Protein AF-X1MNY0-F1 (afdb_monomer_lite)

Foldseek 3Di:
DWAEAEAEQDDDDPDPDLVVVLVVVLVVVVVRVVVCVVVVTPYYYYDHPDDPDPSVVVSCVVSPDDDDPDDPDDPDDDDDDPVDDPVVVVVVD

InterPro domains:
  IPR003447 FemABX peptidyl transferase [PS51191] (1-93)
  IPR016181 Acyl-CoA N-acyltransferase [SSF55729] (4-89)

Sequence (93 aa):
RGRFLFLPHGPVVKAQNEKRKAQSLEELVKKLKKIAKQEDCSFIRIAPIWQRNEENKKIFKDLGFRAAPFHTHPEITWELNLQKPEEELLILF

Structure (mmCIF, N/CA/C/O backbone):
data_AF-X1MNY0-F1
#
_entry.id   AF-X1MNY0-F1
#
loop_
_atom_site.group_PDB
_atom_site.id
_atom_site.type_symbol
_atom_site.label_atom_id
_atom_site.label_alt_id
_atom_site.label_comp_id
_atom_site.label_asym_id
_atom_site.label_entity_id
_atom_site.label_seq_id
_atom_site.pdbx_PDB_ins_code
_atom_site.Cartn_x
_atom_site.Cartn_y
_atom_site.Cartn_z
_atom_site.occupancy
_atom_site.B_iso_or_equiv
_atom_site.auth_seq_id
_atom_site.auth_comp_id
_atom_site.auth_asym_id
_atom_site.auth_atom_id
_atom_site.pdbx_PDB_model_num
ATOM 1 N N . ARG A 1 1 ? -8.218 -13.784 16.466 1.00 65.19 1 ARG A N 1
ATOM 2 C CA . ARG A 1 1 ? -8.022 -13.323 15.067 1.00 65.19 1 ARG A CA 1
ATOM 3 C C . ARG A 1 1 ? -9.189 -12.395 14.748 1.00 65.19 1 ARG A C 1
ATOM 5 O O . ARG A 1 1 ? -10.312 -12.856 14.860 1.00 65.19 1 ARG A O 1
ATOM 12 N N . GLY A 1 2 ? -8.941 -11.107 14.501 1.00 84.94 2 GLY A N 1
ATOM 13 C CA . GLY A 1 2 ? -9.993 -10.126 14.191 1.00 84.94 2 GLY A CA 1
ATOM 14 C C . GLY A 1 2 ? -10.286 -10.057 12.692 1.00 84.94 2 GLY A C 1
ATOM 15 O O . GLY A 1 2 ? -9.457 -10.480 11.883 1.00 84.94 2 GLY A O 1
ATOM 16 N N . ARG A 1 3 ? -11.455 -9.525 12.332 1.00 93.38 3 ARG A N 1
ATOM 17 C CA . ARG A 1 3 ? -11.835 -9.230 10.945 1.00 93.38 3 ARG A CA 1
ATOM 18 C C . ARG A 1 3 ? -10.950 -8.110 10.395 1.00 93.38 3 ARG A C 1
ATOM 20 O O . ARG A 1 3 ? -10.570 -7.207 11.135 1.00 93.38 3 ARG A O 1
ATOM 27 N N . PHE A 1 4 ? -10.582 -8.165 9.122 1.00 93.75 4 PHE A N 1
ATOM 28 C CA . PHE A 1 4 ? -9.742 -7.140 8.507 1.00 93.75 4 PHE A CA 1
ATOM 29 C C . PHE A 1 4 ? -10.111 -6.925 7.050 1.00 93.75 4 PHE A C 1
ATOM 31 O O . PHE A 1 4 ? -10.539 -7.849 6.361 1.00 93.75 4 PHE A O 1
ATOM 38 N N . LEU A 1 5 ? -9.897 -5.700 6.583 1.00 94.69 5 LEU A N 1
ATOM 39 C CA . LEU A 1 5 ? -10.046 -5.364 5.177 1.00 94.69 5 LEU A CA 1
ATOM 40 C C . LEU A 1 5 ? -8.719 -5.633 4.471 1.00 94.69 5 LEU A C 1
ATOM 42 O O . LEU A 1 5 ? -7.688 -5.091 4.878 1.00 94.69 5 LEU A O 1
ATOM 46 N N . PHE A 1 6 ? -8.739 -6.459 3.429 1.00 93.44 6 PHE A N 1
ATOM 47 C CA . PHE A 1 6 ? -7.550 -6.797 2.656 1.00 93.44 6 PHE A CA 1
ATOM 48 C C . PHE A 1 6 ? -7.643 -6.268 1.230 1.00 93.44 6 PHE A C 1
ATOM 50 O O . PHE A 1 6 ? -8.619 -6.530 0.534 1.00 93.44 6 PHE A O 1
ATOM 57 N N . LEU A 1 7 ? 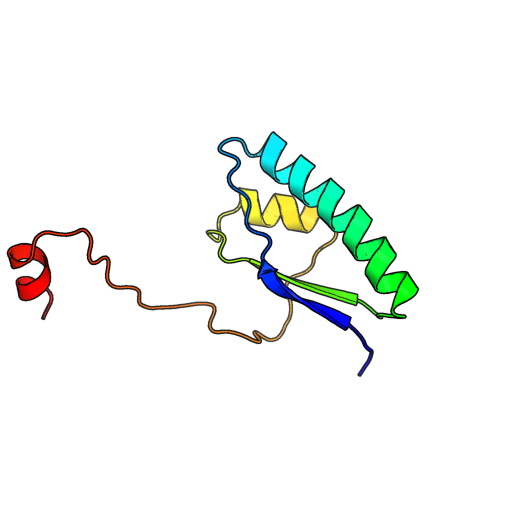-6.616 -5.535 0.802 1.00 92.75 7 LEU A N 1
ATOM 58 C CA . LEU A 1 7 ? -6.446 -5.085 -0.577 1.00 92.75 7 LEU A CA 1
ATOM 59 C C . LEU A 1 7 ? -5.270 -5.850 -1.201 1.00 92.75 7 LEU A C 1
ATOM 61 O O . LEU A 1 7 ? -4.125 -5.391 -1.094 1.00 92.75 7 LEU A O 1
ATOM 65 N N . PRO A 1 8 ? -5.522 -7.016 -1.821 1.00 90.19 8 PRO A N 1
ATOM 66 C CA . PRO A 1 8 ? -4.491 -7.744 -2.552 1.00 90.19 8 PRO A CA 1
ATOM 67 C C . PRO A 1 8 ? -4.053 -6.942 -3.778 1.00 90.19 8 PRO A C 1
ATOM 69 O O . PRO A 1 8 ? -4.886 -6.339 -4.453 1.00 90.19 8 PRO A O 1
ATOM 72 N N . HIS A 1 9 ? -2.746 -6.912 -4.051 1.00 88.44 9 HIS A N 1
ATOM 73 C CA . HIS A 1 9 ? -2.120 -6.241 -5.205 1.00 88.44 9 HIS A CA 1
ATOM 74 C C . HIS A 1 9 ? -2.368 -4.725 -5.325 1.00 88.44 9 HIS A C 1
ATOM 76 O O . HIS A 1 9 ? -1.837 -4.069 -6.221 1.00 88.44 9 HIS A O 1
ATOM 82 N N . GLY A 1 10 ? -3.129 -4.144 -4.398 1.00 88.81 10 GLY A N 1
ATOM 83 C CA . GLY A 1 10 ? -3.533 -2.750 -4.401 1.00 88.81 10 GLY A CA 1
ATOM 84 C C . GLY A 1 10 ? -2.889 -1.927 -3.281 1.00 88.81 10 GLY A C 1
ATOM 85 O O . GLY A 1 10 ? -2.409 -2.476 -2.286 1.00 88.81 10 GLY A O 1
ATOM 86 N N . PRO A 1 11 ? -2.933 -0.591 -3.401 1.00 91.38 11 PRO A N 1
ATOM 87 C CA . PRO A 1 11 ? -3.612 0.150 -4.468 1.00 91.38 11 PRO A CA 1
ATOM 88 C C . PRO A 1 11 ? -2.789 0.337 -5.746 1.00 91.38 11 PRO A C 1
ATOM 90 O O . PRO A 1 11 ? -1.568 0.448 -5.707 1.00 91.38 11 PRO A O 1
ATOM 93 N N . VAL A 1 12 ? -3.478 0.448 -6.884 1.00 90.31 12 VAL A N 1
ATOM 94 C CA . VAL A 1 12 ? -2.868 0.777 -8.181 1.00 90.31 12 VAL A CA 1
ATOM 95 C C . VAL A 1 12 ? -2.902 2.291 -8.371 1.00 90.31 12 VAL A C 1
ATOM 97 O O . VAL A 1 12 ? -3.970 2.898 -8.331 1.00 90.31 12 VAL A O 1
ATOM 100 N N . VAL A 1 13 ? -1.739 2.917 -8.565 1.00 87.88 13 VAL A N 1
ATOM 101 C CA . VAL A 1 13 ? -1.628 4.375 -8.718 1.00 87.88 13 VAL A CA 1
ATOM 102 C C . VAL A 1 13 ? -0.779 4.704 -9.942 1.00 87.88 13 VAL A C 1
ATOM 104 O O . VAL A 1 13 ? 0.393 4.355 -9.999 1.00 87.88 13 VAL A O 1
ATOM 107 N N . LYS A 1 14 ? -1.373 5.422 -10.906 1.00 80.19 14 LYS A N 1
ATOM 108 C CA . LYS A 1 14 ? -0.736 5.852 -12.169 1.00 80.19 14 LYS A CA 1
ATOM 109 C C . LYS A 1 14 ? 0.045 7.177 -12.041 1.00 80.19 14 LYS A C 1
ATOM 111 O O . LYS A 1 14 ? 0.445 7.773 -13.036 1.00 80.19 14 LYS A O 1
ATOM 116 N N . ALA A 1 15 ? 0.205 7.709 -10.829 1.00 74.88 15 ALA A N 1
ATOM 117 C CA . ALA A 1 15 ? 0.793 9.031 -10.626 1.00 74.88 15 ALA A CA 1
ATOM 118 C C . ALA A 1 15 ? 2.317 9.019 -10.843 1.00 74.88 15 ALA A C 1
ATOM 120 O O . ALA A 1 15 ? 3.034 8.314 -10.144 1.00 74.88 15 ALA A O 1
ATOM 121 N N . GLN A 1 16 ? 2.787 9.870 -11.760 1.00 69.38 16 GLN A N 1
ATOM 122 C CA . GLN A 1 16 ? 4.212 10.117 -12.045 1.00 69.38 16 GLN A CA 1
ATOM 123 C C . GLN A 1 16 ? 4.922 10.911 -10.929 1.00 69.38 16 GLN A C 1
ATOM 125 O O . GLN A 1 16 ? 6.139 10.890 -10.827 1.00 69.38 16 GLN A O 1
ATOM 130 N N . ASN A 1 17 ? 4.167 11.641 -10.098 1.00 84.12 17 ASN A N 1
ATOM 131 C CA . ASN A 1 17 ? 4.704 12.497 -9.037 1.00 84.12 17 ASN A CA 1
ATOM 132 C C . ASN A 1 17 ? 4.363 11.918 -7.656 1.00 84.12 17 ASN A C 1
ATOM 134 O O . ASN A 1 17 ? 3.187 11.687 -7.353 1.00 84.12 17 ASN A O 1
ATOM 138 N N . GLU A 1 18 ? 5.380 11.764 -6.809 1.00 83.19 18 GLU A N 1
ATOM 139 C CA . GLU A 1 18 ? 5.290 11.283 -5.425 1.00 83.19 18 GLU A CA 1
ATOM 140 C C . GLU A 1 18 ? 4.246 12.022 -4.587 1.00 83.19 18 GLU A C 1
ATOM 142 O O . GLU A 1 18 ? 3.460 11.395 -3.879 1.00 83.19 18 GLU A O 1
ATOM 147 N N . LYS A 1 19 ? 4.161 13.351 -4.713 1.00 87.75 19 LYS A N 1
ATOM 148 C CA . LYS A 1 19 ? 3.194 14.164 -3.967 1.00 87.75 19 LYS A CA 1
ATOM 149 C C . LYS A 1 19 ? 1.759 13.783 -4.325 1.00 87.75 19 LYS A C 1
ATOM 151 O O . LYS A 1 19 ? 0.927 13.594 -3.442 1.00 87.75 19 LYS A O 1
ATOM 156 N N . ARG A 1 20 ? 1.470 13.619 -5.621 1.00 89.38 20 ARG A N 1
ATOM 157 C CA . ARG A 1 20 ? 0.141 13.191 -6.096 1.00 89.38 20 ARG A CA 1
ATOM 158 C C . ARG A 1 20 ? -0.151 11.743 -5.708 1.00 89.38 20 ARG A C 1
ATOM 160 O O . ARG A 1 20 ? -1.293 11.418 -5.385 1.00 89.38 20 ARG A O 1
ATOM 167 N N . LYS A 1 21 ? 0.871 10.883 -5.718 1.00 90.19 21 LYS A N 1
ATOM 168 C CA . LYS A 1 21 ? 0.780 9.489 -5.270 1.00 90.19 21 LYS A CA 1
ATOM 169 C C . LYS A 1 21 ? 0.398 9.410 -3.789 1.00 90.19 21 LYS A C 1
ATOM 171 O O . LYS A 1 21 ? -0.559 8.713 -3.456 1.00 90.19 21 LYS A O 1
ATOM 176 N N . ALA A 1 22 ? 1.063 10.186 -2.933 1.00 91.25 22 ALA A N 1
ATOM 177 C CA . ALA A 1 22 ? 0.757 10.288 -1.508 1.00 91.25 22 ALA A CA 1
ATOM 178 C C . ALA A 1 22 ? -0.658 10.831 -1.254 1.00 91.25 22 ALA A C 1
ATOM 180 O O . ALA A 1 22 ? -1.413 10.218 -0.507 1.00 91.25 22 ALA A O 1
ATOM 181 N N . GLN A 1 23 ? -1.056 11.912 -1.936 1.00 92.69 23 GLN A N 1
ATOM 182 C CA . GLN A 1 23 ? -2.407 12.485 -1.826 1.00 92.69 23 GLN A CA 1
ATOM 183 C C . GLN A 1 23 ? -3.502 11.488 -2.232 1.00 92.69 23 GLN A C 1
ATOM 185 O O . GLN A 1 23 ? -4.512 11.350 -1.545 1.00 92.69 23 GLN A O 1
ATOM 190 N N . SER A 1 24 ? -3.289 10.759 -3.333 1.00 92.50 24 SER A N 1
ATOM 191 C CA . SER A 1 24 ? -4.239 9.742 -3.804 1.00 92.50 24 SER A CA 1
ATOM 192 C C . SER A 1 24 ? -4.381 8.609 -2.789 1.00 92.50 24 SER A C 1
ATOM 194 O O . SER A 1 24 ? -5.487 8.142 -2.514 1.00 92.50 24 SER A O 1
ATOM 196 N N . LEU A 1 25 ? -3.258 8.177 -2.209 1.00 92.88 25 LEU A N 1
ATOM 197 C CA . LEU A 1 25 ? -3.253 7.143 -1.186 1.00 92.88 25 LEU A CA 1
ATOM 198 C C . LEU A 1 25 ? -3.912 7.623 0.112 1.00 92.88 25 LEU A C 1
ATOM 200 O O . LEU A 1 25 ? -4.649 6.861 0.727 1.00 92.88 25 LEU A O 1
ATOM 204 N N . GLU A 1 26 ? -3.699 8.874 0.514 1.00 94.75 26 GLU A N 1
ATOM 205 C CA . GLU A 1 26 ? -4.334 9.461 1.694 1.00 94.75 26 GLU A CA 1
ATOM 206 C C . GLU A 1 26 ? -5.865 9.450 1.570 1.00 94.75 26 GLU A C 1
ATOM 208 O O . GLU A 1 26 ? -6.562 9.000 2.485 1.00 94.75 26 GLU A O 1
ATOM 213 N N . GLU A 1 27 ? -6.394 9.883 0.423 1.00 95.31 27 GLU A N 1
ATOM 214 C CA . GLU A 1 27 ? -7.837 9.896 0.175 1.00 95.31 27 GLU A CA 1
ATOM 215 C C . GLU A 1 27 ? -8.419 8.478 0.143 1.00 95.31 27 GLU A C 1
ATOM 217 O O . GLU A 1 27 ? -9.450 8.195 0.764 1.00 95.31 27 GLU A O 1
ATOM 222 N N . LEU A 1 28 ? -7.703 7.540 -0.484 1.00 95.00 28 LEU A N 1
ATOM 223 C CA . LEU A 1 28 ? -8.074 6.132 -0.447 1.00 95.00 28 LEU A CA 1
ATOM 224 C C . LEU A 1 28 ? -8.117 5.609 0.995 1.00 95.00 28 LEU A C 1
ATOM 226 O O . LEU A 1 28 ? -9.107 5.003 1.398 1.00 95.00 28 LEU A O 1
ATOM 230 N N . VAL A 1 29 ? -7.086 5.865 1.801 1.00 95.31 29 VAL A N 1
ATOM 231 C CA . VAL A 1 29 ? -7.018 5.423 3.201 1.00 95.31 29 VAL A CA 1
ATOM 232 C C . VAL A 1 29 ? -8.172 6.000 4.020 1.00 95.31 29 VAL A C 1
ATOM 234 O O . VAL A 1 29 ? -8.754 5.277 4.832 1.00 95.31 29 VAL A O 1
ATOM 237 N N . LYS A 1 30 ? -8.567 7.261 3.793 1.00 96.69 30 LYS A N 1
ATOM 238 C CA . LYS A 1 30 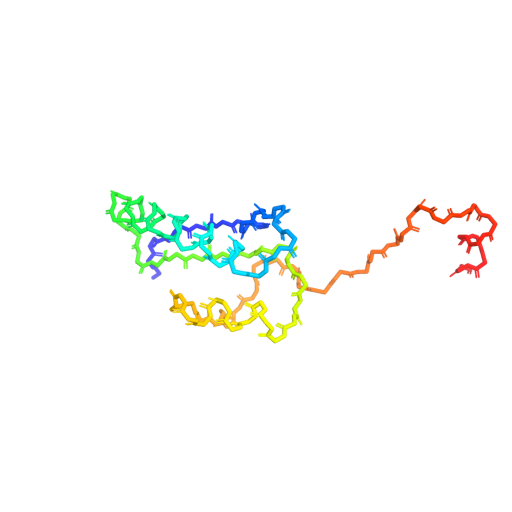? -9.758 7.853 4.429 1.00 96.69 30 LYS A CA 1
ATOM 239 C C . LYS A 1 30 ? -11.018 7.058 4.095 1.00 96.69 30 LYS A C 1
ATOM 241 O O . LYS A 1 30 ? -11.799 6.751 5.000 1.00 96.69 30 LYS A O 1
ATOM 246 N N . LYS A 1 31 ? -11.214 6.677 2.830 1.00 96.94 31 LYS A N 1
ATOM 247 C CA . LYS A 1 31 ? -12.363 5.857 2.419 1.00 96.94 31 LYS A CA 1
ATOM 248 C C . LYS A 1 31 ? -12.298 4.441 2.995 1.00 96.94 31 LYS A C 1
ATOM 250 O O . LYS A 1 31 ? -13.302 3.969 3.527 1.00 96.94 31 LYS A O 1
ATOM 255 N N . LEU A 1 32 ? -11.132 3.797 2.972 1.00 95.94 32 LEU A N 1
ATOM 256 C CA . LEU A 1 32 ? -10.937 2.457 3.533 1.00 95.94 32 LEU A CA 1
ATOM 257 C C . LEU A 1 32 ? -11.192 2.425 5.039 1.00 95.94 32 LEU A C 1
ATOM 259 O O . LEU A 1 32 ? -11.811 1.487 5.521 1.00 95.94 32 LEU A O 1
ATOM 263 N N . LYS A 1 33 ? -10.791 3.462 5.785 1.00 96.19 33 LYS A N 1
ATOM 264 C CA . LYS A 1 33 ? -11.108 3.587 7.217 1.00 96.19 33 LYS A CA 1
ATOM 265 C C . LYS A 1 33 ? -12.614 3.657 7.473 1.00 96.19 33 LYS A C 1
ATOM 267 O O . LYS A 1 33 ? -13.074 3.098 8.461 1.00 96.19 33 LYS A O 1
ATOM 272 N N . LYS A 1 34 ? -13.386 4.320 6.602 1.00 98.00 34 LYS A N 1
ATOM 273 C CA . LYS A 1 34 ? -14.857 4.343 6.705 1.00 98.00 34 LYS A CA 1
ATOM 274 C C . LYS A 1 34 ? -15.441 2.947 6.482 1.00 98.00 34 LYS A C 1
ATOM 276 O O . LYS A 1 34 ? -16.207 2.491 7.320 1.00 98.00 34 LYS A O 1
ATOM 281 N N . ILE A 1 35 ? -15.012 2.261 5.420 1.00 97.25 35 ILE A N 1
ATOM 282 C CA . ILE A 1 35 ? -15.454 0.891 5.103 1.00 97.25 35 ILE A CA 1
ATOM 283 C C . ILE A 1 35 ? -15.077 -0.068 6.237 1.00 97.25 35 ILE A C 1
ATOM 285 O O . ILE A 1 35 ? -15.924 -0.786 6.744 1.00 97.25 35 ILE A O 1
ATOM 289 N N . ALA A 1 36 ? -13.831 -0.024 6.711 1.00 96.31 36 ALA A N 1
ATOM 290 C CA . ALA A 1 36 ? -13.355 -0.870 7.801 1.00 96.31 36 ALA A CA 1
ATOM 291 C C . ALA A 1 36 ? -14.156 -0.677 9.098 1.00 96.31 36 ALA A C 1
ATOM 293 O O . ALA A 1 36 ? -14.359 -1.640 9.820 1.00 96.31 36 ALA A O 1
ATOM 294 N N . LYS A 1 37 ? -14.633 0.540 9.393 1.00 96.31 37 LYS A N 1
ATOM 295 C CA . LYS A 1 37 ? -15.518 0.781 10.544 1.00 96.31 37 LYS A CA 1
ATOM 296 C C . LYS A 1 37 ? -16.921 0.214 10.329 1.00 96.31 37 LYS A C 1
ATOM 298 O O . LYS A 1 37 ? -17.470 -0.364 11.256 1.00 96.31 37 LYS A O 1
ATOM 303 N N . GLN A 1 38 ? -17.491 0.392 9.136 1.00 97.62 38 GLN A N 1
ATOM 304 C CA . GLN A 1 38 ? -18.815 -0.144 8.786 1.00 97.62 38 GLN A CA 1
ATOM 305 C C . GLN A 1 38 ? -18.833 -1.673 8.850 1.00 97.62 38 GLN A C 1
ATOM 307 O O . GLN A 1 38 ? -19.767 -2.263 9.377 1.00 97.62 38 GLN A O 1
ATOM 312 N N . GLU A 1 39 ? -17.754 -2.287 8.378 1.00 96.25 39 GLU A N 1
ATOM 313 C CA . GLU A 1 39 ? -17.554 -3.730 8.370 1.00 96.25 39 GLU A CA 1
ATOM 314 C C . GLU A 1 39 ? -16.906 -4.250 9.658 1.00 96.25 39 GLU A C 1
ATOM 316 O O . GLU A 1 39 ? -16.457 -5.385 9.657 1.00 96.25 39 GLU A O 1
ATOM 321 N N . ASP A 1 40 ? -16.793 -3.447 10.727 1.00 95.56 40 ASP A N 1
ATOM 322 C CA . ASP A 1 40 ? -16.194 -3.818 12.025 1.00 95.56 40 ASP A CA 1
ATOM 323 C C . ASP A 1 40 ? -14.891 -4.655 11.888 1.00 95.56 40 ASP A C 1
ATOM 325 O O . ASP A 1 40 ? -14.699 -5.760 12.408 1.00 95.56 40 ASP A O 1
ATOM 329 N N . CYS A 1 41 ? -13.978 -4.106 11.086 1.00 96.31 41 CYS A N 1
ATOM 330 C CA . CYS A 1 41 ? -12.625 -4.590 10.858 1.00 96.31 41 CYS A CA 1
ATOM 331 C C . CYS A 1 41 ? -11.666 -4.012 11.908 1.00 96.31 41 CYS A C 1
ATOM 333 O O . CYS A 1 41 ? -11.578 -2.800 12.099 1.00 96.31 41 CYS A O 1
ATOM 335 N N . SER A 1 42 ? -10.836 -4.865 12.505 1.00 94.06 42 SER A N 1
ATOM 336 C CA . SER A 1 42 ? -9.797 -4.481 13.464 1.00 94.06 42 SER A CA 1
ATOM 337 C C . SER A 1 42 ? -8.600 -3.776 12.816 1.00 94.06 42 SER A C 1
ATOM 339 O O . SER A 1 42 ? -7.899 -3.015 13.478 1.00 94.06 42 SER A O 1
ATOM 341 N N . PHE A 1 43 ? -8.316 -4.049 11.538 1.00 92.88 43 PHE A N 1
ATOM 342 C CA . PHE A 1 43 ? -7.240 -3.395 10.792 1.00 92.88 43 PHE A CA 1
ATOM 343 C C . PHE A 1 43 ? -7.471 -3.449 9.276 1.00 92.88 43 PHE A C 1
ATOM 345 O O . PHE A 1 43 ? -8.317 -4.191 8.774 1.00 92.88 43 PHE A O 1
ATOM 352 N N . ILE A 1 44 ? -6.689 -2.650 8.549 1.00 94.25 44 ILE A N 1
ATOM 353 C CA . ILE A 1 44 ? -6.611 -2.657 7.086 1.00 94.25 44 ILE A CA 1
ATOM 354 C C . ILE A 1 44 ? -5.235 -3.186 6.704 1.00 94.25 44 ILE A C 1
ATOM 356 O O . ILE A 1 44 ? -4.222 -2.783 7.278 1.00 94.25 44 ILE A O 1
ATOM 360 N N . ARG A 1 45 ? -5.197 -4.076 5.719 1.00 92.94 45 ARG A N 1
ATOM 361 C CA . ARG A 1 45 ? -3.975 -4.635 5.162 1.00 92.94 45 ARG A CA 1
ATOM 362 C C . ARG A 1 45 ? -3.952 -4.395 3.659 1.00 92.94 45 ARG A C 1
ATOM 364 O O . ARG A 1 45 ? -4.926 -4.678 2.971 1.00 92.94 45 ARG A O 1
ATOM 371 N N . ILE A 1 46 ? -2.829 -3.902 3.160 1.00 92.50 46 ILE A N 1
ATOM 372 C CA . ILE A 1 46 ? -2.605 -3.640 1.736 1.00 92.50 46 ILE A CA 1
ATOM 373 C C . ILE A 1 46 ? -1.358 -4.395 1.275 1.00 92.50 46 ILE A C 1
ATOM 375 O O . ILE A 1 46 ? -0.448 -4.620 2.075 1.00 92.50 46 ILE A O 1
ATOM 379 N N . ALA A 1 47 ? -1.335 -4.804 0.011 1.00 90.56 47 ALA A N 1
ATOM 380 C CA . ALA A 1 47 ? -0.208 -5.506 -0.598 1.00 90.56 47 ALA A CA 1
ATOM 381 C C . ALA A 1 47 ? 0.026 -4.989 -2.031 1.00 90.56 47 ALA A C 1
ATOM 383 O O . ALA A 1 47 ? -0.218 -5.729 -2.980 1.00 90.56 47 ALA A O 1
ATOM 384 N N . PRO A 1 48 ? 0.427 -3.717 -2.212 1.00 90.88 48 PRO A N 1
ATOM 385 C CA . PRO A 1 48 ? 0.566 -3.119 -3.536 1.00 90.88 48 PRO A CA 1
ATOM 386 C C . PRO A 1 48 ? 1.726 -3.726 -4.323 1.00 90.88 48 PRO A C 1
ATOM 388 O O . PRO A 1 48 ? 2.788 -3.984 -3.761 1.00 90.88 48 PRO A O 1
ATOM 391 N N . ILE A 1 49 ? 1.569 -3.830 -5.645 1.00 88.81 49 ILE A N 1
ATOM 392 C CA . ILE A 1 49 ? 2.667 -4.150 -6.577 1.00 88.81 49 ILE A CA 1
ATOM 393 C C . ILE A 1 49 ? 3.471 -2.869 -6.867 1.00 88.81 49 ILE A C 1
ATOM 395 O O . ILE A 1 49 ? 3.533 -2.375 -7.990 1.00 88.81 49 ILE A O 1
ATOM 399 N N . TRP A 1 50 ? 3.991 -2.229 -5.821 1.00 89.00 50 TRP A N 1
ATOM 400 C CA . TRP A 1 50 ? 4.846 -1.046 -5.951 1.00 89.00 50 TRP A CA 1
ATOM 401 C C . TRP A 1 50 ? 6.299 -1.441 -5.741 1.00 89.00 50 TRP A C 1
ATOM 403 O O . TRP A 1 50 ? 6.605 -2.258 -4.875 1.00 89.00 50 TRP A O 1
ATOM 413 N N . GLN A 1 51 ? 7.206 -0.791 -6.469 1.00 87.56 51 GLN A N 1
ATOM 414 C CA . GLN A 1 51 ? 8.635 -0.965 -6.244 1.00 87.56 51 GLN A CA 1
ATOM 415 C C . GLN A 1 51 ? 9.004 -0.599 -4.799 1.00 87.56 51 GLN A C 1
ATOM 417 O O . GLN A 1 51 ? 8.619 0.454 -4.278 1.00 87.56 51 GLN A O 1
ATOM 422 N N . ARG A 1 52 ? 9.784 -1.464 -4.147 1.00 87.56 52 ARG A N 1
ATOM 423 C CA . ARG A 1 52 ? 10.221 -1.290 -2.759 1.00 87.56 52 ARG A CA 1
ATOM 424 C C . ARG A 1 52 ? 11.425 -0.345 -2.669 1.00 87.56 52 ARG A C 1
ATOM 426 O O . ARG A 1 52 ? 12.544 -0.786 -2.435 1.00 87.56 52 ARG A O 1
ATOM 433 N N . ASN A 1 53 ? 11.178 0.953 -2.823 1.00 90.88 53 ASN A N 1
ATOM 434 C CA . ASN A 1 53 ? 12.160 2.022 -2.609 1.00 90.88 53 ASN A CA 1
ATOM 435 C C . ASN A 1 53 ? 11.873 2.810 -1.310 1.00 90.88 53 ASN A C 1
ATOM 437 O O . ASN A 1 53 ? 10.836 2.612 -0.668 1.00 90.88 53 ASN A O 1
ATOM 441 N N . GLU A 1 54 ? 12.799 3.677 -0.892 1.00 92.69 54 GLU A N 1
ATOM 442 C CA . GLU A 1 54 ? 12.661 4.446 0.357 1.00 92.69 54 GLU A CA 1
ATOM 443 C C . GLU A 1 54 ? 11.517 5.470 0.312 1.00 92.69 54 GLU A C 1
ATOM 445 O O . GLU A 1 54 ? 10.812 5.644 1.306 1.00 92.69 54 GLU A O 1
ATOM 450 N N . GLU A 1 55 ? 11.254 6.080 -0.846 1.00 91.38 55 GLU A N 1
ATOM 451 C CA . GLU A 1 55 ? 10.152 7.035 -1.033 1.00 91.38 55 GLU A CA 1
ATOM 452 C C . GLU A 1 55 ? 8.790 6.372 -0.783 1.00 91.38 55 GLU A C 1
ATOM 454 O O . GLU A 1 55 ? 7.984 6.852 0.017 1.00 91.38 55 GLU A O 1
ATOM 459 N N . ASN A 1 56 ? 8.541 5.214 -1.405 1.00 91.44 56 ASN A N 1
ATOM 460 C CA . ASN A 1 56 ? 7.297 4.466 -1.243 1.00 91.44 56 ASN A CA 1
ATOM 461 C C . ASN A 1 56 ? 7.137 3.970 0.197 1.00 91.44 56 ASN A C 1
ATOM 463 O O . ASN A 1 56 ? 6.046 4.074 0.760 1.00 91.44 56 ASN A O 1
ATOM 467 N N . LYS A 1 57 ? 8.216 3.478 0.827 1.00 92.19 57 LYS A N 1
ATOM 468 C CA . LYS A 1 57 ? 8.194 3.087 2.247 1.00 92.19 57 LYS A CA 1
ATOM 469 C C . LYS A 1 57 ? 7.813 4.263 3.144 1.00 92.19 57 LYS A C 1
ATOM 471 O O . LYS A 1 57 ? 6.992 4.093 4.047 1.00 92.19 57 LYS A O 1
ATOM 476 N N . LYS A 1 58 ? 8.377 5.447 2.883 1.00 94.31 58 LYS A N 1
ATOM 477 C CA . LYS A 1 58 ? 8.082 6.670 3.632 1.00 94.31 58 LYS A CA 1
ATOM 478 C C . LYS A 1 58 ? 6.613 7.067 3.500 1.00 94.31 58 LYS A C 1
ATOM 480 O O . LYS A 1 58 ? 5.964 7.261 4.520 1.00 94.31 58 LYS A O 1
ATOM 485 N N . ILE A 1 59 ? 6.060 7.066 2.283 1.00 93.62 59 ILE A N 1
ATOM 486 C CA . ILE A 1 59 ? 4.637 7.363 2.043 1.00 93.62 59 ILE A CA 1
ATOM 487 C C . ILE A 1 59 ? 3.725 6.472 2.909 1.00 93.62 59 ILE A C 1
ATOM 489 O O . ILE A 1 59 ? 2.797 6.964 3.551 1.00 93.62 59 ILE A O 1
ATOM 493 N N . PHE A 1 60 ? 3.979 5.159 2.958 1.00 93.94 60 PHE A N 1
ATOM 494 C CA . PHE A 1 60 ? 3.173 4.246 3.776 1.00 93.94 60 PHE A CA 1
ATOM 495 C C . PHE A 1 60 ? 3.345 4.491 5.279 1.00 93.94 60 PHE A C 1
ATOM 497 O O . PHE A 1 60 ? 2.357 4.474 6.017 1.00 93.94 60 PHE A O 1
ATOM 504 N N . LYS A 1 61 ? 4.577 4.744 5.732 1.00 94.00 61 LYS A N 1
ATOM 505 C CA . LYS A 1 61 ? 4.878 5.043 7.137 1.00 94.00 61 LYS A CA 1
ATOM 506 C C . LYS A 1 61 ? 4.167 6.315 7.606 1.00 94.00 61 LYS A C 1
ATOM 508 O O . LYS A 1 61 ? 3.545 6.296 8.665 1.00 94.00 61 LYS A O 1
ATOM 513 N N . ASP A 1 62 ? 4.193 7.371 6.795 1.00 94.50 62 ASP A N 1
ATOM 514 C CA . ASP A 1 62 ? 3.567 8.665 7.097 1.00 94.50 62 ASP A CA 1
ATOM 515 C C . ASP A 1 62 ? 2.033 8.552 7.203 1.00 94.50 62 ASP A C 1
ATOM 517 O O . ASP A 1 62 ? 1.394 9.285 7.955 1.00 94.50 62 ASP A O 1
ATOM 521 N N . LEU A 1 63 ? 1.431 7.574 6.518 1.00 92.94 63 LEU A N 1
ATOM 522 C CA . LEU A 1 63 ? -0.002 7.263 6.601 1.00 92.94 63 LEU A CA 1
ATOM 523 C C . LEU A 1 63 ? -0.366 6.278 7.730 1.00 92.94 63 LEU A C 1
ATOM 525 O O . LEU A 1 63 ? -1.537 5.910 7.877 1.00 92.94 63 LEU A O 1
ATOM 529 N N . GLY A 1 64 ? 0.613 5.863 8.540 1.00 94.12 64 GLY A N 1
ATOM 530 C CA . GLY A 1 64 ? 0.424 4.994 9.703 1.00 94.12 64 GLY A CA 1
ATOM 531 C C . GLY A 1 64 ? 0.413 3.496 9.393 1.00 94.12 64 GLY A C 1
ATOM 532 O O . GLY A 1 64 ? -0.002 2.703 10.242 1.00 94.12 64 GLY A O 1
ATOM 533 N N . PHE A 1 65 ? 0.850 3.080 8.201 1.00 94.62 65 PHE A N 1
ATOM 534 C CA . PHE A 1 65 ? 1.054 1.661 7.917 1.00 94.62 65 PHE A CA 1
ATOM 535 C C . PHE A 1 65 ? 2.324 1.142 8.590 1.00 94.62 65 PHE A C 1
ATOM 537 O O . PHE A 1 65 ? 3.323 1.842 8.746 1.00 94.62 65 PHE A O 1
ATOM 544 N N . ARG A 1 66 ? 2.287 -0.143 8.940 1.00 92.62 66 ARG A N 1
ATOM 545 C CA . ARG A 1 66 ? 3.424 -0.899 9.465 1.00 92.62 66 ARG A CA 1
ATOM 546 C C . ARG A 1 66 ? 3.648 -2.138 8.613 1.00 92.62 66 ARG A C 1
ATOM 548 O O . ARG A 1 66 ? 2.682 -2.712 8.107 1.00 92.62 66 ARG A O 1
ATOM 555 N N . ALA A 1 67 ? 4.905 -2.553 8.480 1.00 88.19 67 ALA A N 1
ATOM 556 C CA . ALA A 1 67 ? 5.235 -3.803 7.810 1.00 88.19 67 ALA A CA 1
ATOM 557 C C . ALA A 1 67 ? 4.531 -4.970 8.520 1.00 88.19 67 ALA A C 1
ATOM 559 O O . ALA A 1 67 ? 4.548 -5.067 9.750 1.00 88.19 67 ALA A O 1
ATOM 560 N N . ALA A 1 68 ? 3.871 -5.828 7.746 1.00 84.56 68 ALA A N 1
ATOM 561 C CA . ALA A 1 68 ? 3.241 -7.020 8.287 1.00 84.56 68 ALA A CA 1
ATOM 562 C C . ALA A 1 68 ? 4.314 -8.096 8.548 1.00 84.56 68 ALA A C 1
ATOM 564 O O . ALA A 1 68 ? 5.182 -8.282 7.700 1.00 84.56 68 ALA A O 1
ATOM 565 N N . PRO A 1 69 ? 4.246 -8.834 9.671 1.00 73.94 69 PRO A N 1
ATOM 566 C CA . PRO A 1 69 ? 5.242 -9.854 10.019 1.00 73.94 69 PRO A CA 1
ATOM 567 C C . PRO A 1 69 ? 5.167 -11.123 9.154 1.00 73.94 69 PRO A C 1
ATOM 569 O O . PRO A 1 69 ? 6.089 -11.927 9.172 1.00 73.94 69 PRO A O 1
ATOM 572 N N . PHE A 1 70 ? 4.076 -11.315 8.407 1.00 69.25 70 PHE A N 1
AT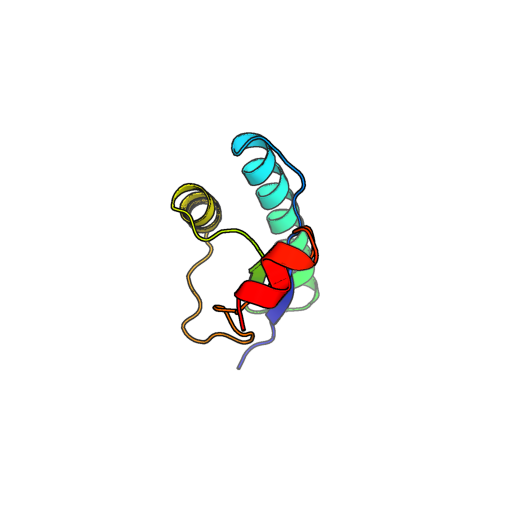OM 573 C CA . PHE A 1 70 ? 3.862 -12.473 7.537 1.00 69.25 70 PHE A CA 1
ATOM 574 C C . PHE A 1 70 ? 3.395 -12.005 6.173 1.00 69.25 70 PHE A C 1
ATOM 576 O O . PHE A 1 70 ? 2.490 -11.174 6.125 1.00 69.25 70 PHE A O 1
ATOM 583 N N . HIS A 1 71 ? 3.924 -12.571 5.093 1.00 66.06 71 HIS A N 1
ATOM 584 C CA . HIS A 1 71 ? 3.504 -12.278 3.723 1.00 66.06 71 HIS A CA 1
ATOM 585 C C . HIS A 1 71 ? 2.383 -13.234 3.293 1.00 66.06 71 HIS A C 1
ATOM 587 O O . HIS A 1 71 ? 2.499 -14.441 3.472 1.00 66.06 71 HIS A O 1
ATOM 593 N N . THR A 1 72 ? 1.276 -12.698 2.766 1.00 65.81 72 THR A N 1
ATOM 594 C CA . THR A 1 72 ? 0.149 -13.511 2.253 1.00 65.81 72 THR A CA 1
ATOM 595 C C . THR A 1 72 ? 0.340 -13.889 0.778 1.00 65.81 72 THR A C 1
ATOM 597 O O . THR A 1 72 ? -0.262 -14.844 0.306 1.00 65.81 72 THR A O 1
ATOM 600 N N . HIS A 1 73 ? 1.185 -13.143 0.061 1.00 67.94 73 HIS A N 1
ATOM 601 C CA . HIS A 1 73 ? 1.573 -13.378 -1.330 1.00 67.94 73 HIS A CA 1
ATOM 602 C C . HIS A 1 73 ? 3.106 -13.370 -1.438 1.00 67.94 73 HIS A C 1
ATOM 604 O O . HIS A 1 73 ? 3.750 -12.761 -0.577 1.00 67.94 73 HIS A O 1
ATOM 610 N N . PRO A 1 74 ? 3.692 -14.005 -2.470 1.00 66.88 74 PRO A N 1
ATOM 611 C CA . PRO A 1 74 ? 5.121 -13.890 -2.750 1.00 66.88 74 PRO A CA 1
ATOM 612 C C . PRO A 1 74 ? 5.523 -12.419 -2.931 1.00 66.88 74 PRO A C 1
ATOM 614 O O . PRO A 1 74 ? 4.899 -11.703 -3.709 1.00 66.88 74 PRO A O 1
ATOM 617 N N . GLU A 1 75 ? 6.546 -11.961 -2.203 1.00 66.94 75 GLU A N 1
ATOM 618 C CA . GLU A 1 75 ? 7.096 -10.599 -2.361 1.00 66.94 75 GLU A CA 1
ATOM 619 C C . GLU A 1 75 ? 8.228 -10.522 -3.388 1.00 66.94 75 GLU A C 1
ATOM 621 O O . GLU A 1 75 ? 8.574 -9.435 -3.840 1.00 66.94 75 GLU A O 1
ATOM 626 N N . ILE A 1 76 ? 8.824 -11.669 -3.716 1.00 74.94 76 ILE A N 1
ATOM 627 C CA . ILE A 1 76 ? 9.921 -11.791 -4.669 1.00 74.94 76 ILE A CA 1
ATOM 628 C C . ILE A 1 76 ? 9.452 -12.746 -5.754 1.00 74.94 76 ILE A C 1
ATOM 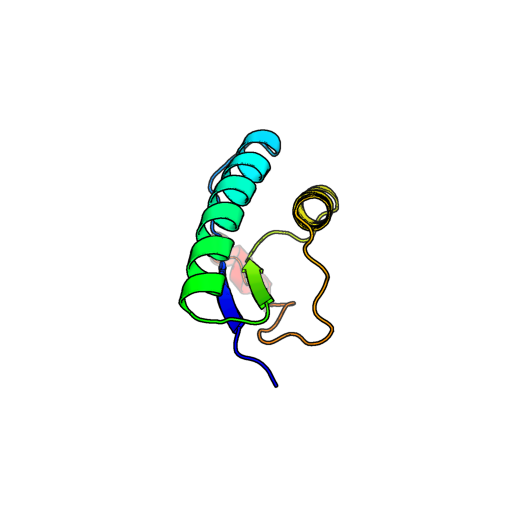630 O O . ILE A 1 76 ? 9.236 -13.934 -5.506 1.00 74.94 76 ILE A O 1
ATOM 634 N N . THR A 1 77 ? 9.273 -12.198 -6.944 1.00 81.12 77 THR A N 1
ATOM 635 C CA . THR A 1 77 ? 8.864 -12.905 -8.151 1.00 81.12 77 THR A CA 1
ATOM 636 C C . THR A 1 77 ? 9.982 -12.799 -9.179 1.00 81.12 77 THR A C 1
ATOM 638 O O . THR A 1 77 ? 10.606 -11.751 -9.336 1.00 81.12 77 THR A O 1
ATOM 641 N N . TRP A 1 78 ? 10.263 -13.907 -9.861 1.00 83.62 78 TRP A N 1
ATOM 642 C CA . TRP A 1 78 ? 11.096 -13.892 -11.058 1.00 83.62 78 TRP A CA 1
ATOM 643 C C . TRP A 1 78 ? 10.179 -13.611 -12.240 1.00 83.62 78 TRP A C 1
ATOM 645 O O . TRP A 1 78 ? 9.311 -14.421 -12.560 1.00 83.62 78 TRP A O 1
ATOM 655 N N . GLU A 1 79 ? 10.344 -12.445 -12.852 1.00 87.81 79 GLU A N 1
ATOM 656 C CA . GLU A 1 79 ? 9.524 -12.004 -13.977 1.00 87.81 79 GLU A CA 1
ATOM 657 C C . GLU A 1 79 ? 10.411 -11.876 -15.215 1.00 87.81 79 GLU A C 1
ATOM 659 O O . GLU A 1 79 ? 11.343 -11.070 -15.250 1.00 87.81 79 GLU A O 1
ATOM 664 N N . LEU A 1 80 ? 10.135 -12.692 -16.234 1.00 89.69 80 LEU A N 1
ATOM 6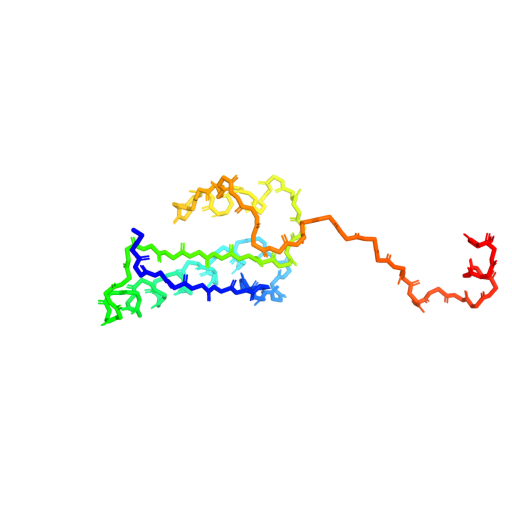65 C CA . LEU A 1 80 ? 10.802 -12.584 -17.526 1.00 89.69 80 LEU A CA 1
ATOM 666 C C . LEU A 1 80 ? 10.137 -11.469 -18.337 1.00 89.69 80 LEU A C 1
ATOM 668 O O . LEU A 1 80 ? 8.949 -11.541 -18.654 1.00 89.69 80 LEU A O 1
ATOM 672 N N . ASN A 1 81 ? 10.905 -10.440 -18.694 1.00 88.81 81 ASN A N 1
ATOM 673 C CA . ASN A 1 81 ? 10.411 -9.370 -19.552 1.00 88.81 81 ASN A CA 1
ATOM 674 C C . ASN A 1 81 ? 10.331 -9.841 -21.013 1.00 88.81 81 ASN A C 1
ATOM 676 O O . ASN A 1 81 ? 11.342 -9.859 -21.712 1.00 88.81 81 ASN A O 1
ATOM 680 N N . LEU A 1 82 ? 9.119 -10.154 -21.473 1.00 92.75 82 LEU A N 1
ATOM 681 C CA . LEU A 1 82 ? 8.839 -10.598 -22.843 1.00 92.75 82 LEU A CA 1
ATOM 682 C C . LEU A 1 82 ? 8.808 -9.465 -23.884 1.00 92.75 82 LEU A C 1
ATOM 684 O O . LEU A 1 82 ? 8.506 -9.718 -25.042 1.00 92.75 82 LEU A O 1
ATOM 688 N N . GLN A 1 83 ? 9.091 -8.214 -23.504 1.00 94.50 83 GLN A N 1
ATOM 689 C CA . GLN A 1 83 ? 9.204 -7.108 -24.467 1.00 94.50 83 GLN A CA 1
ATOM 690 C C . GLN A 1 83 ? 10.528 -7.122 -25.247 1.00 94.50 83 GLN A C 1
ATOM 692 O O . GLN A 1 83 ? 10.702 -6.310 -26.154 1.00 94.50 83 GLN A O 1
ATOM 697 N N . LYS A 1 84 ? 11.474 -7.991 -24.874 1.00 91.38 84 LYS A N 1
ATOM 698 C CA . LYS A 1 84 ? 12.757 -8.148 -25.567 1.00 91.38 84 LYS A CA 1
ATOM 699 C C . LYS A 1 84 ? 12.582 -8.908 -26.895 1.00 91.38 84 LYS A C 1
ATOM 701 O O . LYS A 1 84 ? 11.669 -9.731 -26.980 1.00 91.38 84 LYS A O 1
ATOM 706 N N . PRO A 1 85 ? 13.447 -8.674 -27.900 1.00 93.75 85 PRO A N 1
ATOM 707 C CA . PRO A 1 85 ? 13.498 -9.490 -29.113 1.00 93.75 85 PRO A CA 1
ATOM 708 C C . PRO A 1 85 ? 13.671 -10.983 -28.806 1.00 93.75 85 PRO A C 1
ATOM 710 O O . PRO A 1 85 ? 14.294 -11.346 -27.806 1.00 93.75 85 PRO A O 1
ATOM 713 N N . GLU A 1 86 ? 13.144 -11.845 -29.676 1.00 93.19 86 GLU A N 1
ATOM 714 C CA . GLU A 1 86 ? 13.191 -13.304 -29.508 1.00 93.19 86 GLU A CA 1
ATOM 715 C C . GLU A 1 86 ? 14.630 -13.812 -29.371 1.00 93.19 86 GLU A C 1
ATOM 717 O O . GLU A 1 86 ? 14.932 -14.598 -28.474 1.00 93.19 86 GLU A O 1
ATOM 722 N N . GLU A 1 87 ? 15.540 -13.295 -30.194 1.00 93.25 87 GLU A N 1
ATOM 723 C CA . GLU A 1 87 ? 16.951 -13.670 -30.192 1.00 93.25 87 GLU A CA 1
ATOM 724 C C . GLU A 1 87 ? 17.621 -13.359 -28.845 1.00 93.25 87 GLU A C 1
ATOM 726 O O . GLU A 1 87 ? 18.422 -14.152 -28.353 1.00 93.25 87 GLU A O 1
ATOM 731 N N . GLU A 1 88 ? 17.261 -12.240 -28.205 1.00 90.06 88 GLU A N 1
ATOM 732 C CA . GLU A 1 88 ? 17.756 -11.893 -26.868 1.00 90.06 88 GLU A CA 1
ATOM 733 C C . GLU A 1 88 ? 17.160 -12.784 -25.774 1.00 90.06 88 GLU A C 1
ATOM 735 O O . GLU A 1 88 ? 17.819 -13.038 -24.766 1.00 90.06 88 GLU A O 1
ATOM 740 N N . LEU A 1 89 ? 15.918 -13.246 -25.941 1.00 91.81 89 LEU A N 1
ATOM 741 C CA . LEU A 1 89 ? 15.262 -14.129 -24.978 1.00 91.81 89 LEU A CA 1
ATOM 742 C C . LEU A 1 89 ? 15.842 -15.543 -25.018 1.00 91.81 89 LEU A C 1
ATOM 744 O O . LEU A 1 89 ? 16.030 -16.147 -23.965 1.00 91.81 89 LEU A O 1
ATOM 748 N N . LEU A 1 90 ? 16.146 -16.062 -26.208 1.00 91.50 90 LEU A N 1
ATOM 749 C CA . LEU A 1 90 ? 16.642 -17.428 -26.383 1.00 91.50 90 LEU A CA 1
ATOM 750 C C . LEU A 1 90 ? 18.075 -17.629 -25.868 1.00 91.50 90 LEU A C 1
ATOM 752 O O . LEU A 1 90 ? 18.420 -18.746 -25.508 1.00 91.50 90 LEU A O 1
ATOM 756 N N . ILE A 1 91 ? 18.885 -16.568 -25.773 1.00 91.31 91 ILE A N 1
ATOM 757 C CA . ILE A 1 91 ? 20.249 -16.623 -25.203 1.00 91.31 91 ILE A CA 1
ATOM 758 C C . ILE A 1 91 ? 20.229 -16.640 -23.655 1.00 91.31 91 ILE A C 1
ATOM 760 O O . ILE A 1 91 ? 21.253 -16.886 -23.019 1.00 91.31 91 ILE A O 1
ATOM 764 N N . LEU A 1 92 ? 19.079 -16.375 -23.017 1.00 80.44 92 LEU A N 1
ATOM 765 C CA . LEU A 1 92 ? 18.938 -16.398 -21.551 1.00 80.44 92 LEU A CA 1
ATOM 766 C C . LEU A 1 92 ? 18.749 -17.811 -20.966 1.00 80.44 92 LEU A C 1
ATOM 768 O O . LEU A 1 92 ? 18.728 -17.940 -19.739 1.00 80.44 92 LEU A O 1
ATOM 772 N N . PHE A 1 93 ? 18.596 -18.831 -21.815 1.00 74.12 93 PHE A N 1
ATOM 773 C CA . PHE A 1 93 ? 18.399 -20.241 -21.458 1.00 74.12 93 PHE A CA 1
ATOM 774 C C . PHE A 1 93 ? 19.545 -21.104 -21.991 1.00 74.12 93 PHE A C 1
ATOM 776 O O . PHE A 1 93 ? 19.825 -22.138 -21.343 1.00 74.12 93 PHE A O 1
#

Radius of gyration: 17.04 Å; chains: 1; bounding box: 39×34×45 Å

Secondary structure (DSSP, 8-state):
---EEEEEE------SSHHHHHHHHHHHHHHHHHHHHHTT-SEEEEEE-----HHH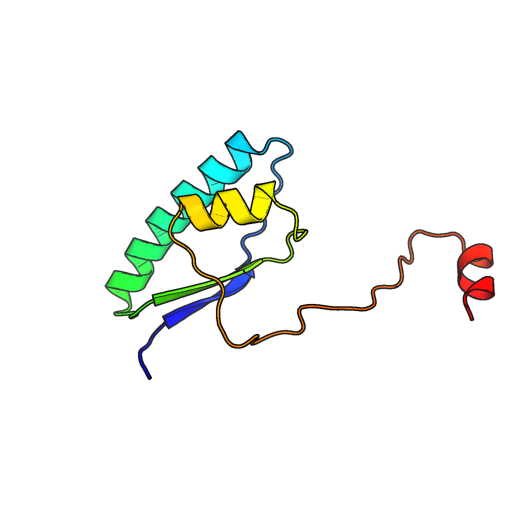HHHHHHTT----SS-SS-S------TTS-HHHHHTT-

Organism: NCBI:txid412755

pLDDT: mean 88.83, std 8.37, range [65.19, 98.0]